Protein AF-J7SJS8-F1 (afdb_monomer)

pLDDT: mean 83.98, std 12.88, range [55.38, 96.44]

Secondary structure (DSSP, 8-state):
-HHHHHHHHHHHHHHTT--------------PPPP-----PPPPEEEEETTEEEEEE--TT-SSPEEEEEE--TT----GGGS-TTTEEEEEEESSTT---EEEEEEE-

Nearest PDB structures (foldseek):
  6f6w-assembly1_D  TM=5.666E-01  e=2.092E+00  Mycolicibacterium smegmatis MC2 155
  6wth-assembly1_C  TM=4.691E-01  e=4.984E+00  Homo sapiens
  8pfb-assembly1_B  TM=2.904E-01  e=5.281E+00  Streptococcus sanguinis
  4wqs-assembly2_N  TM=3.379E-01  e=4.439E+00  Thermus thermophilus HB8

Solvent-accessible surface area (backbone atoms only — not comparable to full-atom values): 7159 Å² total; per-residue (Å²): 112,73,68,60,54,50,51,52,54,53,53,55,62,63,64,69,70,75,67,82,78,74,72,73,74,73,74,80,80,76,80,85,86,84,87,84,87,79,94,69,85,66,80,62,50,76,47,81,55,100,49,35,40,36,22,42,36,65,55,92,92,54,95,60,73,46,78,30,74,48,75,63,51,81,82,61,79,74,43,43,74,53,31,59,79,93,53,29,47,31,45,66,42,66,77,48,96,84,44,84,48,72,46,79,49,74,48,75,116

Sequence (109 aa):
MKKLQFFIAAAGLLMSSFAPATESKGQTASGVIIFHGAIVEGPCAMDFQTNDISSRCYRSGMKKERLNTQTITRNTRSVSDLIPANMGDAKLHWMDDSKLIAMVIVSYL

Structure (mmCIF, N/CA/C/O backbone):
data_AF-J7SJS8-F1
#
_entry.id   AF-J7SJS8-F1
#
loop_
_atom_site.group_PDB
_atom_site.id
_atom_site.type_symbol
_atom_site.label_atom_id
_atom_site.label_alt_id
_atom_site.label_comp_id
_atom_site.label_asym_id
_atom_site.label_entity_id
_atom_site.label_seq_id
_atom_site.pdbx_PDB_ins_code
_atom_site.Cartn_x
_atom_site.Cartn_y
_atom_site.Cartn_z
_atom_site.occupancy
_atom_site.B_iso_or_equiv
_atom_site.auth_seq_id
_atom_site.auth_comp_id
_atom_site.auth_asym_id
_atom_site.auth_atom_id
_atom_site.pdbx_PDB_model_num
ATOM 1 N N . MET A 1 1 ? 42.548 -78.940 4.439 1.00 55.38 1 MET A N 1
ATOM 2 C CA . MET A 1 1 ? 41.443 -78.078 3.947 1.00 55.38 1 MET A CA 1
ATOM 3 C C . MET A 1 1 ? 41.667 -76.577 4.174 1.00 55.38 1 MET A C 1
ATOM 5 O O . MET A 1 1 ? 41.320 -75.800 3.300 1.00 55.38 1 MET A O 1
ATOM 9 N N . LYS A 1 2 ? 42.330 -76.153 5.263 1.00 58.06 2 LYS A N 1
ATOM 10 C CA . LYS A 1 2 ? 42.591 -74.728 5.574 1.00 58.06 2 LYS A CA 1
ATOM 11 C C . LYS A 1 2 ? 43.435 -73.972 4.524 1.00 58.06 2 LYS A C 1
ATOM 13 O O . LYS A 1 2 ? 43.152 -72.820 4.232 1.00 58.06 2 LYS A O 1
ATOM 18 N N . LYS A 1 3 ? 44.426 -74.635 3.903 1.00 61.38 3 LYS A N 1
ATOM 19 C CA . LYS A 1 3 ? 45.268 -74.045 2.837 1.00 61.38 3 LYS A CA 1
ATOM 20 C C . LYS A 1 3 ? 44.485 -73.784 1.541 1.00 61.38 3 LYS A C 1
ATOM 22 O O . LYS A 1 3 ? 44.657 -72.737 0.940 1.00 61.38 3 LYS A O 1
ATOM 27 N N . LEU A 1 4 ? 43.583 -74.694 1.158 1.00 69.31 4 LEU A N 1
ATOM 28 C CA . LEU A 1 4 ? 42.737 -74.553 -0.036 1.00 69.31 4 LEU A CA 1
ATOM 29 C C . LEU A 1 4 ? 41.733 -73.400 0.113 1.00 69.31 4 LEU A C 1
ATOM 31 O O . LEU A 1 4 ? 41.551 -72.622 -0.814 1.00 69.31 4 LEU A O 1
ATOM 35 N N . GLN A 1 5 ? 41.153 -73.236 1.306 1.00 68.25 5 GLN A N 1
ATOM 36 C CA . GLN A 1 5 ? 40.286 -72.094 1.619 1.00 68.25 5 GLN A CA 1
ATOM 37 C C . GLN A 1 5 ? 41.041 -70.759 1.561 1.00 68.25 5 GLN A C 1
ATOM 39 O O . GLN A 1 5 ? 40.496 -69.772 1.080 1.00 68.25 5 GLN A O 1
ATOM 44 N N . PHE A 1 6 ? 42.310 -70.743 1.980 1.00 72.81 6 PHE A N 1
ATOM 45 C CA . PHE A 1 6 ? 43.160 -69.555 1.882 1.00 72.81 6 PHE A CA 1
ATOM 46 C C . PHE A 1 6 ? 43.468 -69.176 0.428 1.00 72.81 6 PHE A C 1
ATOM 48 O O . PHE A 1 6 ? 43.417 -68.001 0.078 1.00 72.81 6 PHE A O 1
ATOM 55 N N . PHE A 1 7 ? 43.726 -70.165 -0.435 1.00 74.25 7 PHE A N 1
ATOM 56 C CA . PHE A 1 7 ? 43.945 -69.925 -1.865 1.00 74.25 7 PHE A CA 1
ATOM 57 C C . PHE A 1 7 ? 42.688 -69.410 -2.575 1.00 74.25 7 PHE A C 1
ATOM 59 O O . PHE A 1 7 ? 42.788 -68.484 -3.373 1.00 74.25 7 PHE A O 1
ATOM 66 N N . ILE A 1 8 ? 41.508 -69.951 -2.253 1.00 73.75 8 ILE A N 1
ATOM 67 C CA . ILE A 1 8 ? 40.234 -69.481 -2.823 1.00 73.75 8 ILE A CA 1
ATOM 68 C C . ILE A 1 8 ? 39.943 -68.040 -2.382 1.00 73.75 8 ILE A C 1
ATOM 70 O O . ILE A 1 8 ? 39.573 -67.209 -3.209 1.00 73.75 8 ILE A O 1
ATOM 74 N N . ALA A 1 9 ? 40.170 -67.717 -1.105 1.00 72.00 9 ALA A N 1
ATOM 75 C CA . ALA A 1 9 ? 39.983 -66.360 -0.595 1.00 72.00 9 ALA A CA 1
ATOM 76 C C . ALA A 1 9 ? 40.958 -65.356 -1.240 1.00 72.00 9 ALA A C 1
ATOM 78 O O . ALA A 1 9 ? 40.550 -64.260 -1.618 1.00 72.00 9 ALA A O 1
ATOM 79 N N . ALA A 1 10 ? 42.225 -65.741 -1.424 1.00 71.19 10 ALA A N 1
ATOM 80 C CA . ALA A 1 10 ? 43.231 -64.890 -2.058 1.00 71.19 10 ALA A CA 1
ATOM 81 C C . ALA A 1 10 ? 42.957 -64.666 -3.557 1.00 71.19 10 ALA A C 1
ATOM 83 O O . ALA A 1 10 ?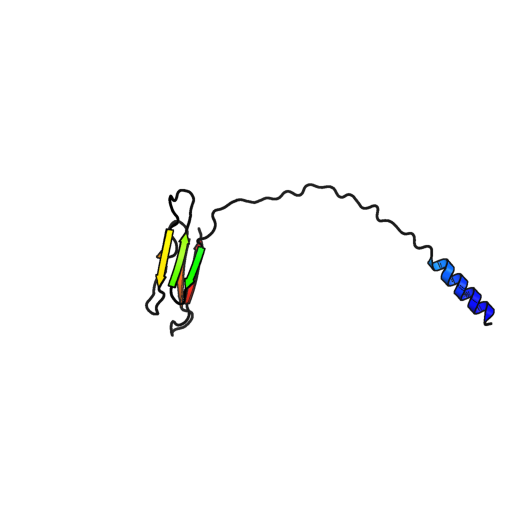 43.105 -63.548 -4.048 1.00 71.19 10 ALA A O 1
ATOM 84 N N . ALA A 1 11 ? 42.509 -65.699 -4.278 1.00 67.75 11 ALA A N 1
ATOM 85 C CA . ALA A 1 11 ? 42.138 -65.581 -5.688 1.00 67.75 11 ALA A CA 1
ATOM 86 C C . ALA A 1 11 ? 40.881 -64.713 -5.885 1.00 67.75 11 ALA A C 1
ATOM 88 O O . ALA A 1 11 ? 40.838 -63.901 -6.809 1.00 67.75 11 ALA A O 1
ATOM 89 N N . GLY A 1 12 ? 39.896 -64.827 -4.985 1.00 65.88 12 GLY A N 1
ATOM 90 C CA . GLY A 1 12 ? 38.702 -63.976 -4.988 1.00 65.88 12 GLY A CA 1
ATOM 91 C C . GLY A 1 12 ? 39.025 -62.494 -4.775 1.00 65.88 12 GLY A C 1
ATOM 92 O O . GLY A 1 12 ? 38.475 -61.648 -5.475 1.00 65.88 12 GLY A O 1
ATOM 93 N N . LEU A 1 13 ? 39.969 -62.181 -3.878 1.00 65.81 13 LEU A N 1
ATOM 94 C CA . LEU A 1 13 ? 40.406 -60.800 -3.631 1.00 65.81 13 LEU A CA 1
ATOM 95 C C . LEU A 1 13 ? 41.170 -60.184 -4.815 1.00 65.81 13 LEU A C 1
ATOM 97 O O . LEU A 1 13 ? 41.109 -58.976 -5.029 1.00 65.81 13 LEU A O 1
ATOM 101 N N . LEU A 1 14 ? 41.896 -60.996 -5.588 1.00 64.38 14 LEU A N 1
ATOM 102 C CA . LEU A 1 14 ? 42.670 -60.514 -6.737 1.00 64.38 14 LEU A CA 1
ATOM 103 C C . LEU A 1 14 ? 41.795 -60.229 -7.968 1.00 64.38 14 LEU A C 1
ATOM 105 O O . LEU A 1 14 ? 42.146 -59.365 -8.770 1.00 64.38 14 LEU A O 1
ATOM 109 N N . MET A 1 15 ? 40.645 -60.897 -8.112 1.00 62.06 15 MET A N 1
ATOM 110 C CA . MET A 1 15 ? 39.713 -60.650 -9.223 1.00 62.06 15 MET A CA 1
ATOM 111 C C . MET A 1 15 ? 38.802 -59.431 -9.016 1.00 62.06 15 MET A C 1
ATOM 113 O O . MET A 1 15 ? 38.284 -58.901 -9.996 1.00 62.06 15 MET A O 1
ATOM 117 N N . SER A 1 16 ? 38.631 -58.933 -7.786 1.00 62.50 16 SER A N 1
ATOM 118 C CA . SER A 1 16 ? 37.802 -57.745 -7.513 1.00 62.50 16 SER A CA 1
ATOM 119 C C . SER A 1 16 ? 38.445 -56.405 -7.903 1.00 62.50 16 SER A C 1
ATOM 121 O O . SER A 1 16 ? 37.797 -55.368 -7.792 1.00 62.50 16 SER A O 1
ATOM 123 N N . SER A 1 17 ? 39.697 -56.404 -8.369 1.00 59.62 17 SER A N 1
ATOM 124 C CA . SER A 1 17 ? 40.464 -55.176 -8.640 1.00 59.62 17 SER A CA 1
A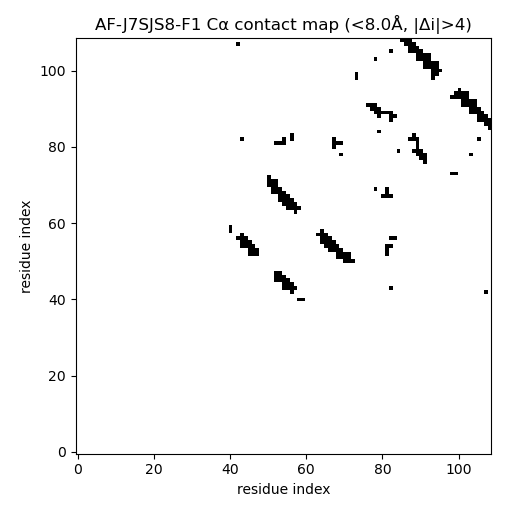TOM 125 C C . SER A 1 17 ? 40.333 -54.641 -10.072 1.00 59.62 17 SER A C 1
ATOM 127 O O . SER A 1 17 ? 40.852 -53.568 -10.365 1.00 59.62 17 SER A O 1
ATOM 129 N N . PHE A 1 18 ? 39.638 -55.348 -10.969 1.00 61.91 18 PHE A N 1
ATOM 130 C CA . PHE A 1 18 ? 39.391 -54.893 -12.341 1.00 61.91 18 PHE A CA 1
ATOM 131 C C . PHE A 1 18 ? 37.959 -54.378 -12.493 1.00 61.91 18 PHE A C 1
ATOM 133 O O . PHE A 1 18 ? 37.155 -54.927 -13.242 1.00 61.91 18 PHE A O 1
ATOM 140 N N . ALA A 1 19 ? 37.631 -53.304 -11.779 1.00 64.44 19 ALA A N 1
ATOM 141 C CA . ALA A 1 19 ? 36.532 -52.455 -12.213 1.00 64.44 19 ALA A CA 1
ATOM 142 C C . ALA A 1 19 ? 37.068 -51.579 -13.357 1.00 64.44 19 ALA A C 1
ATOM 144 O O . ALA A 1 19 ? 38.024 -50.832 -13.126 1.00 64.44 19 ALA A O 1
ATOM 145 N N . PRO A 1 20 ? 36.520 -51.638 -14.586 1.00 60.62 20 PRO A N 1
ATOM 146 C CA . PRO A 1 20 ? 36.815 -50.605 -15.562 1.00 60.62 20 PRO A CA 1
ATOM 147 C C . PRO A 1 20 ? 36.281 -49.297 -14.978 1.00 60.62 20 PRO A C 1
ATOM 149 O O . PRO A 1 20 ? 35.071 -49.090 -14.898 1.00 60.62 20 PRO A O 1
ATOM 152 N N . ALA A 1 21 ? 37.181 -48.425 -14.526 1.00 61.81 21 ALA A N 1
ATOM 153 C CA . ALA A 1 21 ? 36.839 -47.041 -14.271 1.00 61.81 21 ALA A CA 1
ATOM 154 C C . ALA A 1 21 ? 36.494 -46.441 -15.634 1.00 61.81 21 ALA A C 1
ATOM 156 O O . ALA A 1 21 ? 37.365 -45.985 -16.374 1.00 61.81 21 ALA A O 1
ATOM 157 N N . THR A 1 22 ? 35.221 -46.517 -16.021 1.00 59.47 22 THR A N 1
ATOM 158 C CA . THR A 1 22 ? 34.735 -45.694 -17.115 1.00 59.47 22 THR A CA 1
ATOM 159 C C . THR A 1 22 ? 34.748 -44.284 -16.548 1.00 59.47 22 THR A C 1
ATOM 161 O O . THR A 1 22 ? 33.823 -43.877 -15.844 1.00 59.47 22 THR A O 1
ATOM 164 N N . GLU A 1 23 ? 35.827 -43.543 -16.781 1.00 58.84 23 GLU A N 1
ATOM 165 C CA . GLU A 1 23 ? 35.723 -42.099 -16.726 1.00 58.84 23 GLU A CA 1
ATOM 166 C C . GLU A 1 23 ? 34.640 -41.751 -17.742 1.00 58.84 23 GLU A C 1
ATOM 168 O O . GLU A 1 23 ? 34.814 -41.920 -18.952 1.00 58.84 23 GLU A O 1
ATOM 173 N N . SER A 1 24 ? 33.466 -41.362 -17.244 1.00 56.81 24 SER A N 1
ATOM 174 C CA . SER A 1 24 ? 32.498 -40.637 -18.048 1.00 56.81 24 SER A CA 1
ATOM 175 C C . SER A 1 24 ? 33.275 -39.434 -18.554 1.00 56.81 24 SER A C 1
ATOM 177 O O . SER A 1 24 ? 33.469 -38.483 -17.797 1.00 56.81 24 SER A O 1
ATOM 179 N N . LYS A 1 25 ? 33.790 -39.523 -19.787 1.00 56.53 25 LYS A N 1
ATOM 180 C CA . LYS A 1 25 ? 34.422 -38.428 -20.514 1.00 56.53 25 LYS A CA 1
ATOM 181 C C . LYS A 1 25 ? 33.465 -37.267 -20.351 1.00 56.53 25 LYS A C 1
ATOM 183 O O . LYS A 1 25 ? 32.392 -37.308 -20.949 1.00 56.53 25 LYS A O 1
ATOM 188 N N . GLY A 1 26 ? 33.794 -36.349 -19.438 1.00 59.12 26 GLY A N 1
ATOM 189 C CA . GLY A 1 26 ? 32.887 -35.294 -19.028 1.00 59.12 26 GLY A CA 1
ATOM 190 C C . GLY A 1 26 ? 32.447 -34.623 -20.306 1.00 59.12 26 GLY A C 1
ATOM 191 O O . GLY A 1 26 ? 33.278 -34.045 -21.004 1.00 59.12 26 GLY A O 1
ATOM 192 N N . GLN A 1 27 ? 31.186 -34.821 -20.692 1.00 62.94 27 GLN A N 1
ATOM 193 C CA . GLN A 1 27 ? 30.640 -34.089 -21.812 1.00 62.94 27 GLN A CA 1
ATOM 194 C C . GLN A 1 27 ? 30.778 -32.640 -21.386 1.00 62.94 27 GLN A C 1
ATOM 1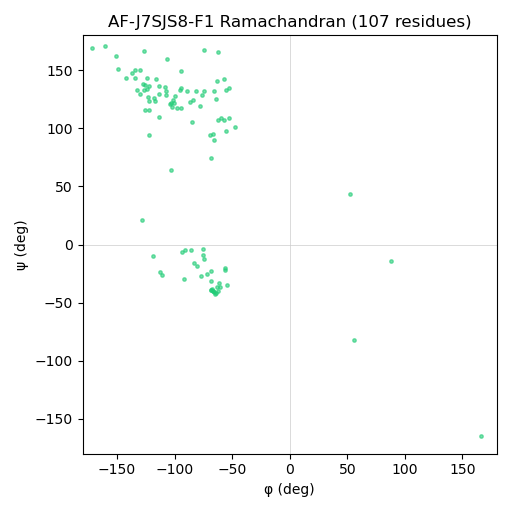96 O O . GLN A 1 27 ? 30.108 -32.197 -20.454 1.00 62.94 27 GLN A O 1
ATOM 201 N N . THR A 1 28 ? 31.697 -31.918 -22.019 1.00 64.12 28 THR A N 1
ATOM 202 C CA . THR A 1 28 ? 31.765 -30.468 -21.939 1.00 64.12 28 THR A CA 1
ATOM 203 C C . THR A 1 28 ? 30.529 -29.970 -22.674 1.00 64.12 28 THR A C 1
ATOM 205 O O . THR A 1 28 ? 30.580 -29.576 -23.837 1.00 64.12 28 THR A O 1
ATOM 208 N N . ALA A 1 29 ? 29.375 -30.106 -22.023 1.00 70.69 29 ALA A N 1
ATOM 209 C CA . ALA A 1 29 ? 28.125 -29.546 -22.473 1.00 70.69 29 ALA A CA 1
ATOM 210 C C . ALA A 1 29 ? 28.297 -28.033 -22.366 1.00 70.69 29 ALA A C 1
ATOM 212 O O . ALA A 1 29 ? 28.191 -27.440 -21.296 1.00 70.69 29 ALA A O 1
ATOM 213 N N . SER A 1 30 ? 28.686 -27.434 -23.484 1.00 77.94 30 SER A N 1
ATO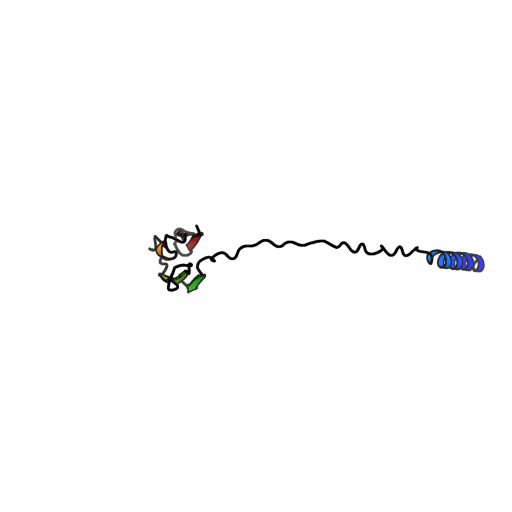M 214 C CA . SER A 1 30 ? 28.749 -25.994 -23.651 1.00 77.94 30 SER A CA 1
ATOM 215 C C . SER A 1 30 ? 27.440 -25.546 -24.285 1.00 77.94 30 SER A C 1
ATOM 217 O O . SER A 1 30 ? 26.933 -26.179 -25.211 1.00 77.94 30 SER A O 1
ATOM 219 N N . GLY A 1 31 ? 26.873 -24.474 -23.756 1.00 84.31 31 GLY A N 1
ATOM 220 C CA . GLY A 1 31 ? 25.611 -23.917 -24.209 1.00 84.31 31 GLY A CA 1
ATOM 221 C C . GLY A 1 31 ? 25.480 -22.475 -23.748 1.00 84.31 31 GLY A C 1
ATOM 222 O O . GLY A 1 31 ? 26.287 -21.984 -22.958 1.00 84.31 31 GLY A O 1
ATOM 223 N N . VAL A 1 32 ? 24.463 -21.791 -24.259 1.00 89.12 32 VAL A N 1
ATOM 224 C CA . VAL A 1 32 ? 24.174 -20.401 -23.900 1.00 89.12 32 VAL A CA 1
ATOM 225 C C . VAL A 1 32 ? 23.028 -20.386 -22.895 1.00 89.12 32 VAL A C 1
ATOM 227 O O . VAL A 1 32 ? 21.951 -20.905 -23.179 1.00 89.12 32 VAL A O 1
ATOM 230 N N . ILE A 1 33 ? 23.253 -19.765 -21.736 1.00 85.94 33 ILE A N 1
ATOM 231 C CA . ILE A 1 33 ? 22.183 -19.416 -20.797 1.00 85.94 33 ILE A CA 1
ATOM 232 C C . ILE A 1 33 ? 21.769 -17.979 -21.102 1.00 85.94 33 ILE A C 1
ATOM 234 O O . ILE A 1 33 ? 22.580 -17.061 -20.978 1.00 85.94 33 ILE A O 1
ATOM 238 N N . ILE A 1 34 ? 20.516 -17.787 -21.511 1.00 91.25 34 ILE A N 1
ATOM 239 C CA . ILE A 1 34 ? 19.947 -16.460 -21.753 1.00 91.25 34 ILE A CA 1
ATOM 240 C C . ILE A 1 34 ? 19.030 -16.118 -20.581 1.00 91.25 34 ILE A C 1
ATOM 242 O O . ILE A 1 34 ? 18.064 -16.831 -20.311 1.00 91.25 34 ILE A O 1
ATOM 246 N N . PHE A 1 35 ? 19.336 -15.020 -19.893 1.00 93.19 35 PHE A N 1
ATOM 247 C CA . PHE A 1 35 ? 18.481 -14.460 -18.853 1.00 93.19 35 PHE A CA 1
ATOM 248 C C . PHE A 1 35 ? 17.609 -13.359 -19.449 1.00 93.19 35 PHE A C 1
ATOM 250 O O . PHE A 1 35 ? 18.101 -12.472 -20.145 1.00 93.19 35 PHE A O 1
ATOM 257 N N . HIS A 1 36 ? 16.319 -13.400 -19.138 1.00 91.81 36 HIS A N 1
ATOM 258 C CA . HIS A 1 36 ? 15.368 -12.354 -19.488 1.00 91.81 36 HIS A CA 1
ATOM 259 C C . HIS A 1 36 ? 14.823 -11.715 -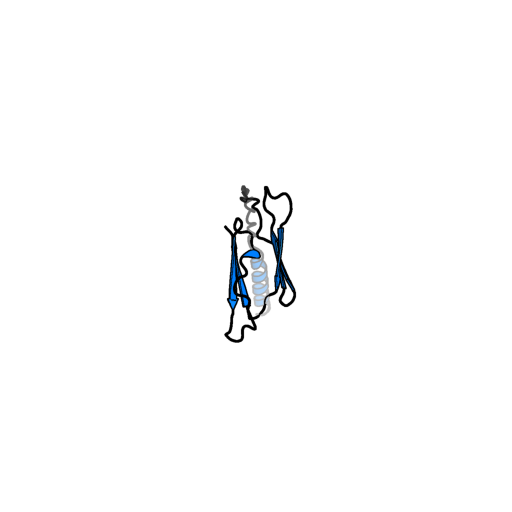18.214 1.00 91.81 36 HIS A C 1
ATOM 261 O O . HIS A 1 36 ? 14.573 -12.398 -17.222 1.00 91.81 36 HIS A O 1
ATOM 267 N N . GLY A 1 37 ? 14.623 -10.402 -18.252 1.00 87.69 37 GLY A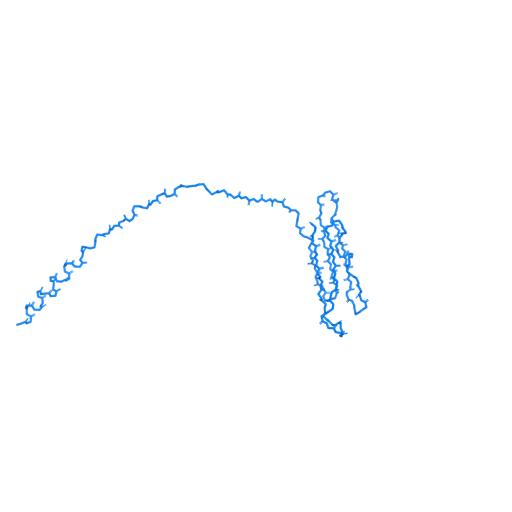 N 1
ATOM 268 C CA . GLY A 1 37 ? 14.051 -9.634 -17.157 1.00 87.69 37 GLY A CA 1
ATOM 269 C C . GLY A 1 37 ? 13.766 -8.203 -17.591 1.00 87.69 37 GLY A C 1
ATOM 270 O O . GLY A 1 37 ? 14.195 -7.770 -18.661 1.00 87.69 37 GLY A O 1
ATOM 271 N N . ALA A 1 38 ? 13.043 -7.472 -16.751 1.00 86.00 38 ALA A N 1
ATOM 272 C CA . ALA A 1 38 ? 12.786 -6.050 -16.921 1.00 86.00 38 ALA A CA 1
ATOM 273 C C . ALA A 1 38 ? 13.012 -5.338 -15.585 1.00 86.00 38 ALA A C 1
ATOM 275 O O . ALA A 1 38 ? 12.675 -5.874 -14.530 1.00 86.00 38 ALA A O 1
ATOM 276 N N . ILE A 1 39 ? 13.564 -4.125 -15.635 1.00 80.06 39 ILE A N 1
ATOM 277 C CA . ILE A 1 39 ? 13.549 -3.219 -14.486 1.00 80.06 39 ILE A CA 1
ATOM 278 C C . ILE A 1 39 ? 12.216 -2.483 -14.551 1.00 80.06 39 ILE A C 1
ATOM 280 O O . ILE A 1 39 ? 12.016 -1.626 -15.410 1.00 80.06 39 ILE A O 1
ATOM 284 N N . VAL A 1 40 ? 11.299 -2.869 -13.671 1.00 82.69 40 VAL A N 1
ATOM 285 C CA . VAL A 1 40 ? 10.000 -2.215 -13.504 1.00 82.69 40 VAL A CA 1
ATOM 286 C C . VAL A 1 40 ? 9.994 -1.409 -12.217 1.00 82.69 40 VAL A C 1
ATOM 288 O O . VAL A 1 40 ? 10.796 -1.635 -11.310 1.00 82.69 40 VAL A O 1
ATOM 291 N N . GLU A 1 41 ? 9.085 -0.451 -12.142 1.00 80.12 41 GLU A N 1
ATOM 292 C CA . GLU A 1 41 ? 8.846 0.285 -10.910 1.00 80.12 41 GLU A CA 1
ATOM 293 C C . GLU A 1 41 ? 8.281 -0.656 -9.851 1.00 80.12 41 GLU A C 1
ATOM 295 O O . GLU A 1 41 ? 7.376 -1.444 -10.121 1.00 80.12 41 GLU A O 1
ATOM 300 N N . GLY A 1 42 ? 8.855 -0.590 -8.652 1.00 82.94 42 GLY A N 1
ATOM 301 C CA . GLY A 1 42 ? 8.412 -1.403 -7.531 1.00 82.94 42 GLY A CA 1
ATOM 302 C C . GLY A 1 42 ? 7.090 -0.915 -6.927 1.00 82.94 42 GLY A C 1
ATOM 303 O O . GLY A 1 42 ? 6.650 0.205 -7.198 1.00 82.94 42 GLY A O 1
ATOM 304 N N . PRO A 1 43 ? 6.470 -1.737 -6.064 1.00 89.19 43 PRO A N 1
ATOM 305 C CA . PRO A 1 43 ? 5.332 -1.316 -5.256 1.00 89.19 43 PRO A CA 1
ATOM 306 C C . PRO A 1 43 ? 5.715 -0.173 -4.301 1.00 89.19 43 PRO A C 1
ATOM 308 O O . PRO A 1 43 ? 6.894 0.074 -4.037 1.00 89.19 43 PRO A O 1
ATOM 311 N N . CYS A 1 44 ? 4.716 0.494 -3.722 1.00 92.12 44 CYS A N 1
ATOM 312 C CA . CYS A 1 44 ? 4.954 1.440 -2.637 1.00 92.12 44 CYS A CA 1
ATOM 313 C C . CYS A 1 44 ? 5.547 0.721 -1.416 1.00 92.12 44 CYS A C 1
ATOM 315 O O . CYS A 1 44 ? 5.118 -0.379 -1.055 1.00 92.12 44 CYS A O 1
ATOM 317 N N . ALA A 1 45 ? 6.506 1.357 -0.746 1.00 93.19 45 ALA A N 1
ATOM 318 C CA . ALA A 1 45 ? 7.036 0.866 0.518 1.00 93.19 45 ALA A CA 1
ATOM 319 C C . ALA A 1 45 ? 6.034 1.149 1.645 1.00 93.19 45 ALA A C 1
ATOM 321 O O . ALA A 1 45 ? 5.603 2.289 1.810 1.00 93.19 45 ALA A O 1
ATOM 322 N N . MET A 1 46 ? 5.693 0.126 2.426 1.00 93.44 46 MET A N 1
ATOM 323 C C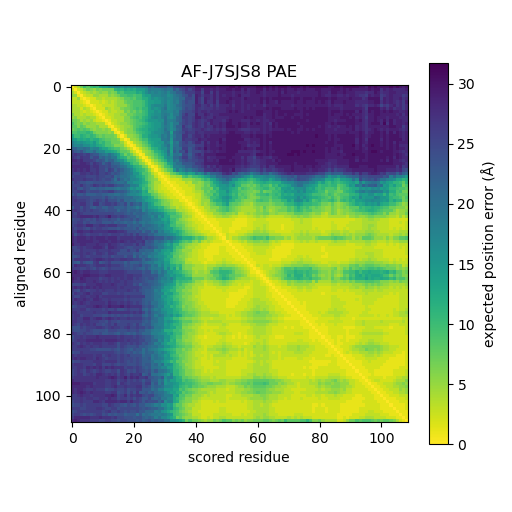A . MET A 1 46 ? 4.748 0.226 3.542 1.00 93.44 46 MET A CA 1
ATOM 324 C C . MET A 1 46 ? 5.492 0.117 4.874 1.00 93.44 46 MET A C 1
ATOM 326 O O . MET A 1 46 ? 6.355 -0.747 5.027 1.00 93.44 46 MET A O 1
ATOM 330 N N . ASP A 1 47 ? 5.146 0.976 5.826 1.00 95.31 47 ASP A N 1
ATOM 331 C CA . ASP A 1 47 ? 5.639 0.973 7.203 1.00 95.31 47 ASP A CA 1
ATOM 332 C C . ASP A 1 47 ? 4.449 0.947 8.171 1.00 95.31 47 ASP A C 1
ATOM 334 O O . ASP A 1 47 ? 3.447 1.632 7.952 1.00 95.31 47 ASP A O 1
ATOM 338 N N . PHE A 1 48 ? 4.549 0.137 9.222 1.00 91.75 48 PHE A N 1
ATOM 339 C CA . PHE A 1 48 ? 3.464 -0.139 10.160 1.00 91.75 48 PHE A CA 1
ATOM 340 C C . PHE A 1 48 ? 3.930 0.155 11.588 1.00 91.75 48 PHE A C 1
ATOM 342 O O . PHE A 1 48 ? 4.802 -0.530 12.124 1.00 91.75 48 PHE A O 1
ATOM 349 N N . GLN A 1 49 ? 3.311 1.144 12.229 1.00 92.19 49 GLN A N 1
ATOM 350 C CA . GLN A 1 49 ? 3.619 1.574 13.589 1.00 92.19 49 GLN A CA 1
ATOM 351 C C . GLN A 1 49 ? 2.378 1.475 14.478 1.00 92.19 49 GLN A C 1
ATOM 353 O O . GLN A 1 49 ? 1.582 2.401 14.569 1.00 92.19 49 GLN A O 1
ATOM 358 N N . THR A 1 50 ? 2.220 0.354 15.186 1.00 87.38 50 THR A N 1
ATOM 359 C CA . THR A 1 50 ? 1.054 0.051 16.044 1.00 87.38 50 THR A CA 1
ATOM 360 C C . THR A 1 50 ? -0.285 0.136 15.293 1.00 87.38 50 THR A C 1
ATOM 362 O O . THR A 1 50 ? -0.784 -0.889 14.845 1.00 87.38 50 THR A O 1
ATOM 365 N N . ASN A 1 51 ? -0.841 1.342 15.133 1.00 91.50 51 ASN A N 1
ATOM 366 C CA . ASN A 1 51 ? -2.076 1.629 14.400 1.00 91.50 51 ASN A CA 1
ATOM 367 C C . ASN A 1 51 ? -1.856 2.564 13.202 1.00 91.50 51 ASN A C 1
ATOM 369 O O . ASN A 1 51 ? -2.777 2.757 12.413 1.00 91.50 51 ASN A O 1
ATOM 373 N N . ASP A 1 52 ? -0.674 3.157 13.066 1.00 95.00 52 ASP A N 1
ATOM 374 C CA . ASP A 1 52 ? -0.335 4.040 11.961 1.00 95.00 52 ASP A CA 1
ATOM 375 C C . ASP A 1 52 ? 0.248 3.231 10.811 1.00 95.00 52 ASP A C 1
ATOM 377 O O . ASP A 1 52 ? 1.139 2.399 10.992 1.00 95.00 52 ASP A O 1
ATOM 381 N N . ILE A 1 53 ? -0.253 3.491 9.611 1.00 95.69 53 ILE A N 1
ATOM 382 C CA . ILE A 1 53 ? 0.249 2.901 8.378 1.00 95.69 53 ILE A CA 1
ATOM 383 C C . ILE A 1 53 ? 0.773 4.039 7.525 1.00 95.69 53 ILE A C 1
ATOM 385 O O . ILE A 1 53 ? 0.038 4.979 7.223 1.00 95.69 53 ILE A O 1
ATOM 389 N N . SER A 1 54 ? 2.041 3.950 7.144 1.00 96.44 54 SER A N 1
ATOM 390 C CA . SER A 1 54 ? 2.683 4.897 6.243 1.00 96.44 54 SER A CA 1
ATOM 391 C C . SER A 1 54 ? 3.048 4.218 4.935 1.00 96.44 54 SER A C 1
ATOM 393 O O . SER A 1 54 ? 3.575 3.110 4.913 1.00 96.44 54 SER A O 1
ATOM 395 N N . SER A 1 55 ? 2.793 4.901 3.833 1.00 96.06 55 SER A N 1
ATOM 396 C CA . SER A 1 55 ? 3.053 4.442 2.476 1.00 96.06 55 SER A CA 1
ATOM 397 C C . SER A 1 55 ? 3.948 5.445 1.764 1.00 96.06 55 SER A C 1
ATOM 399 O O . SER A 1 55 ? 3.633 6.637 1.692 1.00 96.06 55 SER A O 1
ATOM 401 N N . ARG A 1 56 ? 5.054 4.957 1.214 1.00 94.88 56 ARG A N 1
ATOM 402 C CA . ARG A 1 56 ? 6.015 5.721 0.423 1.00 94.88 56 ARG A CA 1
ATOM 403 C C . ARG A 1 56 ? 5.999 5.235 -1.012 1.00 94.88 56 ARG A C 1
ATOM 405 O O . ARG A 1 56 ? 6.422 4.121 -1.313 1.00 94.88 56 ARG A O 1
ATOM 412 N N . CYS A 1 57 ? 5.480 6.077 -1.889 1.00 92.69 57 CYS A N 1
ATOM 413 C CA . CYS A 1 57 ? 5.264 5.750 -3.286 1.00 92.69 57 CYS A CA 1
ATOM 414 C C . CYS A 1 57 ? 6.165 6.599 -4.179 1.00 92.69 57 CYS A C 1
ATOM 416 O O . CYS A 1 57 ? 6.164 7.832 -4.092 1.00 92.69 57 CYS A O 1
ATOM 418 N N . TYR A 1 58 ? 6.878 5.945 -5.090 1.00 89.56 58 TYR A N 1
ATOM 419 C CA . TYR A 1 58 ? 7.656 6.596 -6.135 1.00 89.56 58 TYR A CA 1
ATOM 420 C C . TYR A 1 58 ? 7.292 6.020 -7.503 1.00 89.56 58 TYR A C 1
ATOM 422 O O . TYR A 1 58 ? 7.134 4.813 -7.651 1.00 89.56 58 TYR A O 1
ATOM 430 N N . ARG A 1 59 ? 7.175 6.900 -8.501 1.00 86.62 59 ARG A N 1
ATOM 431 C CA . ARG A 1 59 ? 6.956 6.544 -9.904 1.00 86.62 59 ARG A CA 1
ATOM 432 C C . ARG A 1 59 ? 7.745 7.493 -10.792 1.00 86.62 59 ARG A C 1
ATOM 434 O O . ARG A 1 59 ? 7.842 8.683 -10.487 1.00 86.62 59 ARG A O 1
ATOM 441 N N . SER A 1 60 ? 8.289 6.989 -11.884 1.00 82.94 60 SER A N 1
ATOM 442 C CA . SER A 1 60 ? 8.929 7.755 -12.944 1.00 82.94 60 SER A CA 1
ATOM 443 C C . SER A 1 60 ? 7.979 8.844 -13.430 1.00 82.94 60 SER A C 1
ATOM 445 O O . SER A 1 60 ? 6.773 8.648 -13.583 1.00 82.94 60 SER A O 1
ATOM 447 N N . GLY A 1 61 ? 8.525 10.045 -13.586 1.00 81.19 61 GLY A N 1
ATOM 448 C CA . GLY A 1 61 ? 7.750 11.261 -13.826 1.00 81.19 61 GLY A CA 1
ATOM 449 C C . GLY A 1 61 ? 7.282 11.979 -12.554 1.00 81.19 61 GLY A C 1
ATOM 450 O O . GLY A 1 61 ? 6.935 13.160 -12.633 1.00 81.19 61 GLY A O 1
ATOM 451 N N . MET A 1 62 ? 7.335 11.357 -11.367 1.00 81.06 62 MET A N 1
ATOM 452 C CA . MET A 1 62 ? 7.155 12.086 -10.107 1.00 81.06 62 MET A CA 1
ATOM 453 C C . MET A 1 62 ? 8.451 12.782 -9.693 1.00 81.06 62 MET A C 1
ATOM 455 O O . MET A 1 62 ? 9.526 12.190 -9.651 1.00 81.06 62 MET A O 1
ATOM 459 N N . LYS A 1 63 ? 8.342 14.063 -9.328 1.00 81.38 63 LYS A N 1
ATOM 460 C CA . LYS A 1 63 ? 9.490 14.871 -8.880 1.00 81.38 63 LYS A CA 1
ATOM 461 C C . LYS A 1 63 ? 9.996 14.483 -7.489 1.00 81.38 63 LYS A C 1
ATOM 463 O O . LYS A 1 63 ? 11.135 14.787 -7.154 1.00 81.38 63 LYS A O 1
ATOM 468 N N . LYS A 1 64 ? 9.127 13.903 -6.659 1.00 84.88 64 LYS A N 1
ATOM 469 C CA . LYS A 1 64 ? 9.393 13.524 -5.268 1.00 84.88 64 LYS A CA 1
ATOM 470 C C . LYS A 1 64 ? 8.557 12.305 -4.914 1.00 84.88 64 LYS A C 1
ATOM 472 O O . LYS A 1 64 ? 7.466 12.142 -5.457 1.00 84.88 64 LYS A O 1
ATOM 477 N N . GLU A 1 65 ? 9.064 11.500 -3.992 1.00 89.00 65 GLU A N 1
ATOM 478 C CA . GLU A 1 65 ? 8.295 10.455 -3.323 1.00 89.00 65 GLU A CA 1
ATOM 479 C C . GLU A 1 65 ? 7.058 11.058 -2.639 1.00 89.00 65 GLU A C 1
ATOM 481 O O . GLU A 1 65 ? 7.105 12.177 -2.116 1.00 89.00 65 GLU A O 1
ATOM 486 N N . ARG A 1 66 ? 5.939 10.329 -2.667 1.00 90.56 66 ARG A N 1
ATOM 487 C CA . ARG A 1 66 ? 4.746 10.675 -1.895 1.00 90.56 66 ARG A CA 1
ATOM 488 C C . ARG A 1 66 ? 4.672 9.814 -0.650 1.00 90.56 66 ARG A C 1
ATOM 490 O O . ARG A 1 66 ? 4.621 8.593 -0.759 1.00 90.56 66 ARG A O 1
ATOM 497 N N . LEU A 1 67 ? 4.639 10.483 0.496 1.00 94.38 67 LEU A N 1
ATOM 498 C CA . LEU A 1 67 ? 4.409 9.891 1.802 1.00 94.38 67 LEU A CA 1
ATOM 499 C C . LEU A 1 67 ? 2.969 10.184 2.220 1.00 94.38 67 LEU A C 1
ATOM 501 O O . LEU A 1 67 ? 2.603 11.353 2.327 1.00 94.38 67 LEU A O 1
ATOM 505 N N . ASN A 1 68 ? 2.196 9.136 2.481 1.00 95.06 68 ASN A N 1
ATOM 506 C CA . ASN A 1 68 ? 0.885 9.240 3.111 1.00 95.06 68 ASN A CA 1
ATOM 507 C C . ASN A 1 68 ? 0.891 8.401 4.384 1.00 95.06 68 ASN A C 1
ATOM 509 O O . ASN A 1 68 ? 1.401 7.285 4.383 1.00 95.06 68 ASN A O 1
ATOM 513 N N . THR A 1 69 ? 0.330 8.941 5.461 1.00 95.44 69 THR A N 1
ATOM 514 C CA . THR A 1 69 ? 0.206 8.250 6.745 1.00 95.44 69 THR A CA 1
ATOM 515 C C . THR A 1 69 ? -1.245 8.295 7.181 1.00 95.44 69 THR A C 1
ATOM 517 O O . THR A 1 69 ? -1.878 9.350 7.127 1.00 95.44 69 THR A O 1
ATOM 520 N N . GLN A 1 70 ? -1.776 7.157 7.614 1.00 95.25 70 GLN A N 1
ATOM 521 C CA . GLN A 1 70 ? -3.115 7.059 8.175 1.00 95.25 70 GLN A CA 1
ATOM 522 C C . GLN A 1 70 ? -3.110 6.258 9.470 1.00 95.25 70 GLN A C 1
ATOM 524 O O . GLN A 1 70 ? -2.575 5.153 9.528 1.00 95.25 70 GLN A O 1
ATOM 529 N N . THR A 1 71 ? -3.785 6.798 10.481 1.00 95.38 71 THR A N 1
ATOM 530 C CA . THR A 1 71 ? -4.078 6.096 11.731 1.00 95.38 71 THR A CA 1
ATOM 531 C C . THR A 1 71 ? -5.333 5.247 11.575 1.00 95.38 71 THR A C 1
ATOM 533 O O . THR A 1 71 ? -6.417 5.746 11.248 1.00 95.38 71 THR A O 1
ATOM 536 N N . ILE A 1 72 ? -5.214 3.955 11.854 1.00 94.62 72 ILE A N 1
ATOM 537 C CA . ILE A 1 72 ? -6.325 3.011 11.855 1.00 94.62 72 ILE A CA 1
ATOM 538 C C . ILE A 1 72 ? -6.997 3.016 13.227 1.00 94.62 72 ILE A C 1
ATOM 540 O O . ILE A 1 72 ? -6.394 2.749 14.263 1.00 94.62 72 ILE A O 1
ATOM 544 N N . THR A 1 73 ? -8.291 3.310 13.230 1.00 94.31 73 THR A N 1
ATOM 545 C CA . THR A 1 73 ? -9.160 3.252 14.407 1.00 94.31 73 THR A CA 1
ATOM 546 C C . THR A 1 73 ? -10.363 2.378 14.083 1.00 94.31 73 THR A C 1
ATOM 548 O O . THR A 1 73 ? -10.661 2.140 12.915 1.00 94.31 73 THR A O 1
ATOM 551 N N . ARG A 1 74 ? -11.146 1.969 15.087 1.00 93.62 74 ARG A N 1
ATOM 552 C CA . ARG A 1 74 ? -12.387 1.190 14.872 1.00 93.62 74 ARG A CA 1
ATOM 553 C C . ARG A 1 74 ? -13.409 1.872 13.948 1.00 93.62 74 ARG A C 1
ATOM 555 O O . ARG A 1 74 ? -14.303 1.214 13.410 1.00 93.62 74 ARG A O 1
ATOM 562 N N . ASN A 1 75 ? -13.289 3.189 13.778 1.00 93.44 75 ASN A N 1
ATOM 563 C CA . ASN A 1 75 ? -14.159 3.995 12.9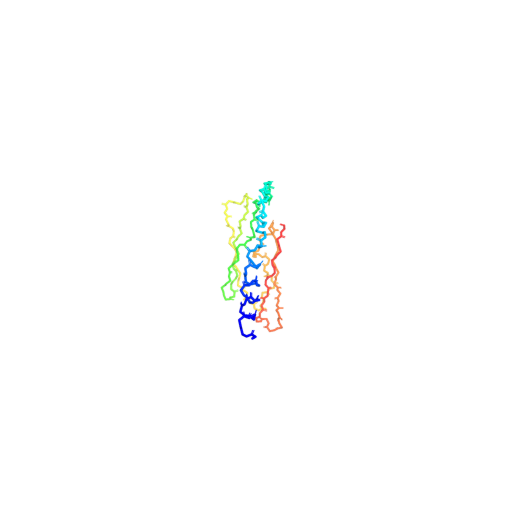27 1.00 93.44 75 ASN A CA 1
ATOM 564 C C . ASN A 1 75 ? -13.604 4.188 11.512 1.00 93.44 75 ASN A C 1
ATOM 566 O O . ASN A 1 75 ? -14.311 4.735 10.664 1.00 93.44 75 ASN A O 1
ATOM 570 N N . THR A 1 76 ? -12.377 3.740 11.235 1.00 94.88 76 THR A N 1
ATOM 571 C CA . THR A 1 76 ? -11.778 3.831 9.904 1.00 94.88 76 THR A CA 1
ATOM 572 C C . THR A 1 76 ? -12.582 2.983 8.918 1.00 94.88 76 THR A C 1
ATOM 574 O O . THR A 1 76 ? -12.834 1.796 9.141 1.00 94.88 76 THR A O 1
ATOM 577 N N . ARG A 1 77 ? -13.026 3.624 7.831 1.00 92.75 77 ARG A N 1
ATOM 578 C CA . ARG A 1 77 ? -13.836 3.001 6.768 1.00 92.75 77 ARG A CA 1
ATOM 579 C C . ARG A 1 77 ? -13.098 2.857 5.444 1.00 92.75 77 ARG A C 1
ATOM 581 O O . ARG A 1 77 ? -13.457 1.997 4.653 1.00 92.75 77 ARG A O 1
ATOM 588 N N . SER A 1 78 ? -12.108 3.710 5.202 1.00 94.12 78 SER A N 1
ATOM 589 C CA . SER A 1 78 ? -11.321 3.724 3.974 1.00 94.12 78 SER A CA 1
ATOM 590 C C . SER A 1 78 ? -9.854 3.906 4.312 1.00 94.12 78 SER A C 1
ATOM 592 O O . SER A 1 78 ? -9.525 4.601 5.274 1.00 94.12 78 SER A O 1
ATOM 594 N N . VAL A 1 79 ? -9.013 3.293 3.486 1.00 96.25 79 VAL A N 1
ATOM 595 C CA . VAL A 1 79 ? -7.564 3.492 3.463 1.00 96.25 79 VAL A CA 1
ATOM 596 C C . VAL A 1 79 ? -7.059 3.808 2.052 1.00 96.25 79 VAL A C 1
ATOM 598 O O . VAL A 1 79 ? -5.882 3.636 1.751 1.00 96.25 79 VAL A O 1
ATOM 601 N N . SER A 1 80 ? -7.959 4.280 1.179 1.00 94.81 80 SER A N 1
ATOM 602 C CA . SER A 1 80 ? -7.684 4.556 -0.237 1.00 94.81 80 SER A CA 1
ATOM 603 C C . SER A 1 80 ? -6.500 5.494 -0.440 1.00 94.81 80 SER A C 1
ATOM 605 O O . SER A 1 80 ? -5.736 5.321 -1.379 1.00 94.81 80 SER A O 1
ATOM 607 N N . ASP A 1 81 ? -6.317 6.457 0.462 1.00 93.56 81 ASP A N 1
ATOM 608 C CA . ASP A 1 81 ? -5.275 7.470 0.313 1.00 93.56 81 ASP A CA 1
ATOM 609 C C . ASP A 1 81 ? -3.876 6.930 0.632 1.00 93.56 81 ASP A C 1
ATOM 611 O O . ASP A 1 81 ? -2.899 7.611 0.341 1.00 93.56 81 ASP A O 1
ATOM 615 N N . LEU A 1 82 ? -3.737 5.713 1.178 1.00 95.06 82 LEU A N 1
ATOM 616 C CA . LEU A 1 82 ? -2.420 5.078 1.319 1.00 95.06 82 LEU A CA 1
ATOM 617 C C . LEU A 1 82 ? -1.757 4.867 -0.050 1.00 95.06 82 LEU A C 1
ATOM 619 O O . LEU A 1 82 ? -0.545 4.982 -0.182 1.00 95.06 82 LEU A O 1
ATOM 623 N N . ILE A 1 83 ? -2.521 4.604 -1.108 1.00 94.25 83 ILE A N 1
ATOM 624 C CA . ILE A 1 83 ? -1.948 4.375 -2.437 1.00 94.25 83 ILE A CA 1
ATOM 625 C C . ILE A 1 83 ? -2.456 5.451 -3.397 1.00 94.25 83 ILE A C 1
ATOM 627 O O . ILE A 1 83 ? -3.661 5.649 -3.521 1.00 94.25 83 ILE A O 1
ATOM 631 N N . PRO A 1 84 ? -1.569 6.174 -4.105 1.00 91.19 84 PRO A N 1
ATOM 632 C CA . PRO A 1 84 ? -1.995 7.106 -5.136 1.00 91.19 84 PRO A CA 1
ATOM 633 C C . PRO A 1 84 ? -2.863 6.399 -6.183 1.00 91.19 84 PRO A C 1
ATOM 635 O O . PRO A 1 84 ? -2.469 5.362 -6.711 1.00 91.19 84 PRO A O 1
ATOM 638 N N . ALA A 1 85 ? -4.001 7.000 -6.544 1.00 87.94 85 ALA A N 1
ATOM 639 C CA . ALA A 1 85 ? -4.994 6.398 -7.443 1.00 87.94 85 ALA A CA 1
ATOM 640 C C . ALA A 1 85 ? -4.447 5.970 -8.821 1.00 87.94 85 ALA A C 1
ATOM 642 O O . ALA A 1 85 ? -5.034 5.135 -9.499 1.00 87.94 85 ALA A O 1
ATOM 643 N N . ASN A 1 86 ? -3.321 6.539 -9.261 1.00 87.38 86 ASN A N 1
ATOM 644 C CA . ASN A 1 86 ? -2.658 6.165 -10.509 1.00 87.38 86 ASN A CA 1
ATOM 645 C C . ASN A 1 86 ? -1.688 4.976 -10.370 1.00 87.38 86 ASN A C 1
ATOM 647 O O . ASN A 1 86 ? -1.113 4.566 -11.376 1.00 87.38 86 ASN A O 1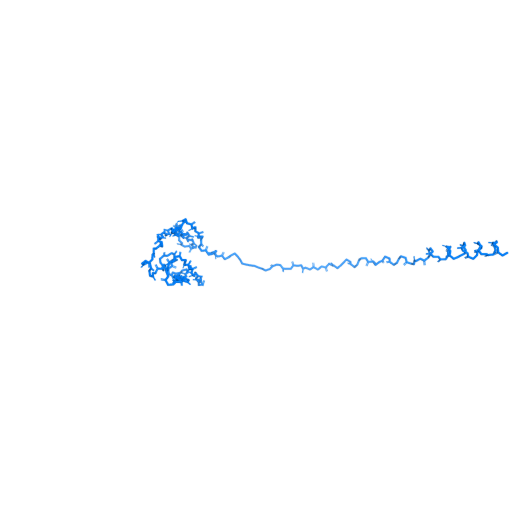
ATOM 651 N N . MET A 1 87 ? -1.455 4.464 -9.160 1.00 89.75 87 MET A N 1
ATOM 652 C CA . MET A 1 87 ? -0.541 3.350 -8.868 1.00 89.75 87 MET A CA 1
ATOM 653 C C . MET A 1 87 ? -1.268 2.089 -8.399 1.00 89.75 87 MET A C 1
ATOM 655 O O . MET A 1 87 ? -0.729 0.993 -8.535 1.00 89.75 87 MET A O 1
ATOM 659 N N . GLY A 1 88 ? -2.473 2.233 -7.852 1.00 91.75 88 GLY A N 1
ATOM 660 C CA . GLY A 1 88 ? -3.216 1.120 -7.287 1.00 91.75 88 GLY A CA 1
ATOM 661 C C . GLY A 1 88 ? -4.390 1.567 -6.430 1.00 91.75 88 GLY A C 1
ATOM 662 O O . GLY A 1 88 ? -4.802 2.726 -6.463 1.00 91.75 88 GLY A O 1
ATOM 663 N N . ASP A 1 89 ? -4.895 0.621 -5.649 1.00 94.62 89 ASP A N 1
ATOM 664 C CA . ASP A 1 89 ? -5.994 0.789 -4.701 1.00 94.62 89 ASP A CA 1
ATOM 665 C C . ASP A 1 89 ? -5.632 0.114 -3.369 1.00 94.62 89 ASP A C 1
ATOM 667 O O . ASP A 1 89 ? -4.885 -0.872 -3.340 1.00 94.62 89 ASP A O 1
ATOM 671 N N . ALA A 1 90 ? -6.157 0.651 -2.268 1.00 95.75 90 ALA A N 1
ATOM 672 C CA . ALA A 1 90 ? -5.998 0.096 -0.934 1.00 95.75 90 ALA A CA 1
ATOM 673 C C . ALA A 1 90 ? -7.349 -0.017 -0.223 1.00 95.75 90 ALA A C 1
ATOM 675 O O . ALA A 1 90 ? -8.108 0.951 -0.114 1.00 95.75 90 ALA A O 1
ATOM 676 N N . LYS A 1 91 ? -7.620 -1.205 0.327 1.00 96.12 91 LYS A N 1
ATOM 677 C CA . LYS A 1 91 ? -8.868 -1.527 1.032 1.00 96.12 91 LYS A CA 1
ATOM 678 C C . LYS A 1 91 ? -8.595 -2.014 2.440 1.00 96.12 91 LYS A C 1
ATOM 680 O O . LYS A 1 91 ? -7.647 -2.756 2.675 1.00 96.12 91 LYS A O 1
ATOM 685 N N . LEU A 1 92 ? -9.474 -1.629 3.361 1.00 95.69 92 LEU A N 1
ATOM 686 C CA . LEU A 1 92 ? -9.450 -2.086 4.745 1.00 95.69 92 LEU A CA 1
ATOM 687 C C . LEU A 1 92 ? -10.479 -3.198 4.933 1.00 95.69 92 LEU A C 1
ATOM 689 O O . LEU A 1 92 ? -11.657 -3.020 4.619 1.00 95.69 92 LEU A O 1
ATOM 693 N N . HIS A 1 93 ? -10.041 -4.319 5.487 1.00 95.44 93 HIS A N 1
ATOM 694 C CA . HIS A 1 93 ? -10.900 -5.427 5.867 1.00 95.44 93 HIS A CA 1
ATOM 695 C C . HIS A 1 93 ? -10.737 -5.718 7.359 1.00 95.44 93 HIS A C 1
ATOM 697 O O . HIS A 1 93 ? -9.659 -6.101 7.805 1.00 95.44 93 HIS A O 1
ATOM 703 N N . TRP A 1 94 ? -11.798 -5.524 8.140 1.00 95.38 94 TRP A N 1
ATOM 704 C CA . TRP A 1 94 ? -11.815 -5.915 9.551 1.00 95.38 94 TRP A CA 1
ATOM 705 C C . TRP A 1 94 ? -11.949 -7.432 9.658 1.00 95.38 94 TRP A C 1
ATOM 707 O O . TRP A 1 94 ? -12.807 -8.013 8.999 1.00 95.38 94 TRP A O 1
ATOM 717 N N . MET A 1 95 ? -11.107 -8.063 10.476 1.00 94.38 95 MET A N 1
ATOM 718 C CA . MET A 1 95 ? -11.091 -9.523 10.627 1.00 94.38 95 MET A CA 1
ATOM 719 C C . MET A 1 95 ? -12.140 -10.040 11.618 1.00 94.38 95 MET A C 1
ATOM 721 O O . MET A 1 95 ? -12.429 -11.233 11.637 1.00 94.38 95 MET A O 1
ATOM 725 N N . ASP A 1 96 ? -12.697 -9.150 12.439 1.00 93.00 96 ASP A N 1
ATOM 726 C CA . ASP A 1 96 ? -13.690 -9.463 13.459 1.00 93.00 96 ASP A CA 1
ATOM 727 C C . ASP A 1 96 ? -14.629 -8.266 13.719 1.00 93.00 96 ASP A C 1
ATOM 729 O O . ASP A 1 96 ? -14.310 -7.114 13.399 1.00 93.00 96 ASP A O 1
ATOM 733 N N . ASP A 1 97 ? -15.781 -8.533 14.344 1.00 92.81 97 ASP A N 1
ATOM 734 C CA . ASP A 1 97 ? -16.784 -7.513 14.695 1.00 92.81 97 ASP A CA 1
ATOM 735 C C . ASP A 1 97 ? -16.306 -6.549 15.794 1.00 92.81 97 ASP A C 1
ATOM 737 O O . ASP A 1 97 ? -16.795 -5.419 15.899 1.00 92.81 97 ASP A O 1
ATOM 741 N N . SER A 1 98 ? -15.332 -6.968 16.609 1.00 93.62 98 SER A N 1
ATOM 742 C CA . SER A 1 98 ? -14.733 -6.127 17.652 1.00 93.62 98 SER A CA 1
ATOM 743 C C . SER A 1 98 ? -13.784 -5.063 17.080 1.00 93.62 98 SER A C 1
ATOM 745 O O . SER A 1 98 ? -13.436 -4.104 17.781 1.00 93.62 98 SER A O 1
ATOM 747 N N . LYS A 1 99 ? -13.420 -5.196 15.794 1.00 93.56 99 LYS A N 1
ATOM 748 C CA . LYS A 1 99 ? -12.526 -4.321 15.031 1.00 93.56 99 LYS A CA 1
ATOM 749 C C . LYS A 1 99 ? -11.191 -4.103 15.735 1.00 93.56 99 LYS A C 1
ATOM 751 O O . LYS A 1 99 ? -10.705 -2.976 15.844 1.00 93.56 99 LYS A O 1
ATOM 756 N N . LEU A 1 100 ? -10.629 -5.184 16.268 1.00 91.00 100 LEU A N 1
ATOM 757 C CA . LEU A 1 100 ? -9.314 -5.169 16.908 1.00 91.00 100 LEU A CA 1
ATOM 758 C C . LEU A 1 100 ? -8.194 -5.495 15.922 1.00 91.00 100 LEU A C 1
ATOM 760 O O . LEU A 1 100 ? -7.085 -4.993 16.086 1.00 91.00 100 LEU A O 1
ATOM 764 N N . ILE A 1 101 ? -8.488 -6.292 14.894 1.00 91.88 101 ILE A N 1
ATOM 765 C CA . ILE A 1 101 ? -7.526 -6.675 13.862 1.00 91.88 101 ILE A CA 1
ATOM 766 C C . ILE A 1 101 ? -8.084 -6.301 12.490 1.00 91.88 101 ILE A C 1
ATOM 768 O O . ILE A 1 101 ? -9.244 -6.578 12.168 1.00 91.88 101 ILE A O 1
ATOM 772 N N . ALA A 1 102 ? -7.245 -5.675 11.668 1.00 92.00 102 ALA A N 1
ATOM 773 C CA . ALA A 1 102 ? -7.573 -5.339 10.294 1.00 92.00 102 ALA A CA 1
ATOM 774 C C . ALA A 1 102 ? -6.478 -5.789 9.333 1.00 92.00 102 ALA A C 1
ATOM 776 O O . ALA A 1 102 ? -5.293 -5.792 9.657 1.00 92.00 102 ALA A O 1
ATOM 777 N N . MET A 1 103 ? -6.901 -6.108 8.119 1.00 93.38 103 MET A N 1
ATOM 778 C CA . MET A 1 103 ? -6.050 -6.369 6.975 1.00 93.38 103 MET A CA 1
ATOM 779 C C . MET A 1 103 ? -6.163 -5.199 6.001 1.00 93.38 103 MET A C 1
ATOM 781 O O . MET A 1 103 ? -7.267 -4.814 5.611 1.00 93.38 103 MET A O 1
ATOM 785 N N . VAL A 1 104 ? -5.022 -4.649 5.591 1.00 94.25 104 VAL A N 1
ATOM 786 C CA . VAL A 1 104 ? -4.954 -3.705 4.473 1.00 94.25 104 VAL A CA 1
ATOM 787 C C . VAL A 1 104 ? -4.540 -4.470 3.227 1.00 94.25 104 VAL A C 1
ATOM 789 O O . VAL A 1 104 ? -3.457 -5.048 3.172 1.00 94.25 104 VAL A O 1
ATOM 792 N N . ILE A 1 105 ? -5.424 -4.485 2.235 1.00 95.38 105 ILE A N 1
ATOM 793 C CA . ILE A 1 105 ? -5.215 -5.160 0.957 1.00 95.38 105 ILE A CA 1
ATOM 794 C C . ILE A 1 105 ? -4.848 -4.096 -0.066 1.00 95.38 105 ILE A C 1
ATOM 796 O O . ILE A 1 105 ? -5.653 -3.208 -0.344 1.00 95.38 105 ILE A O 1
ATOM 800 N N . VAL A 1 106 ? -3.646 -4.203 -0.627 1.00 94.75 106 VAL A N 1
ATOM 801 C CA . VAL A 1 106 ? -3.150 -3.306 -1.675 1.00 94.75 106 VAL A CA 1
ATOM 802 C C . VAL A 1 106 ? -3.127 -4.043 -3.007 1.00 94.75 106 VAL A C 1
ATOM 804 O O . VAL A 1 106 ? -2.629 -5.164 -3.091 1.00 94.75 106 VAL A O 1
ATOM 807 N N . SER A 1 107 ? -3.667 -3.418 -4.050 1.00 93.62 107 SER A N 1
ATOM 808 C CA . SER A 1 107 ? -3.655 -3.931 -5.423 1.00 93.62 107 SER A CA 1
ATOM 809 C C . SER A 1 107 ? -2.984 -2.916 -6.342 1.00 93.62 107 SER A C 1
ATOM 811 O O . SER A 1 107 ? -3.413 -1.766 -6.390 1.00 93.62 107 SER A O 1
ATOM 813 N N . TYR A 1 108 ? -1.939 -3.338 -7.053 1.00 90.44 108 TYR A N 1
ATOM 814 C CA . TYR A 1 108 ? -1.192 -2.501 -7.998 1.00 90.44 108 TYR A CA 1
ATOM 815 C C . TYR A 1 108 ? -1.713 -2.681 -9.431 1.00 90.44 108 TYR A C 1
ATOM 817 O O . TYR A 1 108 ? -2.217 -3.755 -9.768 1.00 90.44 108 TYR A O 1
ATOM 825 N N . LEU A 1 109 ? -1.614 -1.615 -10.233 1.00 82.44 109 LEU A N 1
ATOM 826 C CA . LEU A 1 109 ? -2.009 -1.568 -11.651 1.00 82.44 109 LEU A CA 1
ATOM 827 C C . LEU A 1 109 ? -0.904 -2.059 -12.590 1.00 82.44 109 LEU A C 1
ATOM 829 O O . LEU A 1 109 ? 0.276 -1.736 -12.320 1.00 82.44 109 LEU A O 1
#

Organism: NCBI:txid1124991

Mean predicted aligned error: 13.63 Å

InterPro domains:
  IPR059806 YmdA, beta-sandwich domain [PF27184] (35-108)

Foldseek 3Di:
DVVVVVVVVVVVVVVVPPDPPPPPPPPPPDDDDDDDDDDDADAWDWDDDPQKIWTWDDDPVDPDIDIDIDGDDLPDFAPQVNDDPQFWGWGWDQPDPVSPDIDIDTDGD

Radius of gyration: 34.73 Å; Cα contacts (8 Å, |Δi|>4): 118; chains: 1; bounding box: 62×93×42 Å